Protein AF-A0A5B7F3P8-F1 (afdb_monomer)

Foldseek 3Di:
DDDDPPDPDDDDDPVVCVVVVHDLVPFAAFDPDFDADPVRHTDDGDSHHDDDDDDDDDPPPDD

Structure (mmCIF, N/CA/C/O backbone):
data_AF-A0A5B7F3P8-F1
#
_entry.id   AF-A0A5B7F3P8-F1
#
loop_
_atom_site.group_PDB
_atom_site.id
_atom_site.type_symbol
_atom_site.label_atom_id
_atom_site.label_alt_id
_atom_site.label_comp_id
_atom_site.label_asym_id
_atom_site.label_entity_id
_atom_site.label_seq_id
_atom_site.pdbx_PDB_ins_code
_atom_site.Cartn_x
_atom_site.Cartn_y
_atom_site.Cartn_z
_atom_site.occupancy
_atom_site.B_iso_or_equiv
_atom_site.auth_seq_id
_atom_site.auth_comp_id
_atom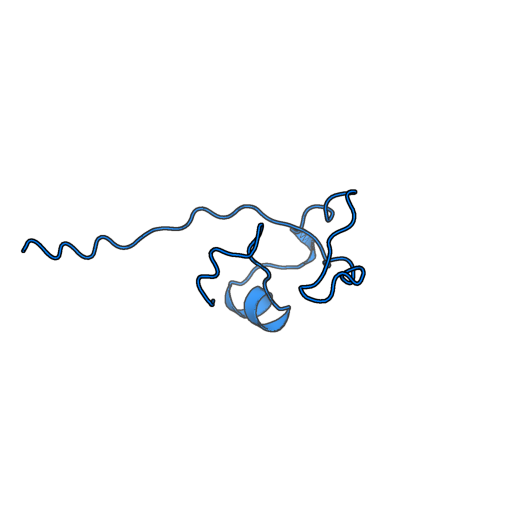_site.auth_asym_id
_atom_site.auth_atom_id
_atom_site.pdbx_PDB_model_num
ATOM 1 N N . MET A 1 1 ? -6.933 -11.028 1.992 1.00 76.62 1 MET A N 1
ATOM 2 C CA . MET A 1 1 ? -5.749 -10.326 1.456 1.00 76.62 1 MET A CA 1
ATOM 3 C C . MET A 1 1 ? -4.857 -11.362 0.798 1.00 76.62 1 MET A C 1
ATOM 5 O O . MET A 1 1 ? -4.876 -12.499 1.258 1.00 76.62 1 MET A O 1
ATOM 9 N N . LEU A 1 2 ? -4.161 -11.004 -0.280 1.00 84.94 2 LEU A N 1
ATOM 10 C CA . LEU A 1 2 ? -3.169 -11.868 -0.919 1.00 84.94 2 LEU A CA 1
ATOM 11 C C . LEU A 1 2 ? -1.812 -11.594 -0.252 1.00 84.94 2 LEU A C 1
ATOM 13 O O . LEU A 1 2 ? -1.418 -10.431 -0.233 1.00 84.94 2 LEU A O 1
ATOM 17 N N . PRO A 1 3 ? -1.125 -12.598 0.319 1.00 84.75 3 PRO A N 1
ATOM 18 C CA . PRO A 1 3 ? 0.263 -12.437 0.731 1.00 84.75 3 PRO A CA 1
ATOM 19 C C . PRO A 1 3 ? 1.126 -12.241 -0.517 1.00 84.75 3 PRO A C 1
ATOM 21 O O . PRO A 1 3 ? 1.240 -13.156 -1.331 1.00 84.75 3 PRO A O 1
ATOM 24 N N . ASP A 1 4 ? 1.687 -11.047 -0.676 1.00 88.00 4 ASP A N 1
ATOM 25 C CA . ASP A 1 4 ? 2.501 -10.675 -1.830 1.00 88.00 4 ASP A CA 1
ATOM 26 C C . ASP A 1 4 ? 3.872 -10.199 -1.351 1.00 88.00 4 ASP A C 1
ATOM 28 O O . ASP A 1 4 ? 4.009 -9.108 -0.807 1.00 88.00 4 ASP A O 1
ATOM 32 N N . ILE A 1 5 ? 4.883 -11.053 -1.518 1.00 88.25 5 ILE A N 1
ATOM 33 C CA . ILE A 1 5 ? 6.267 -10.750 -1.130 1.00 88.25 5 ILE A CA 1
ATOM 34 C C . ILE A 1 5 ? 6.941 -9.749 -2.076 1.00 88.25 5 ILE A C 1
ATOM 36 O O . ILE A 1 5 ? 8.009 -9.243 -1.747 1.00 88.25 5 ILE A O 1
ATOM 40 N N . GLY A 1 6 ? 6.363 -9.517 -3.260 1.00 89.12 6 GLY A N 1
ATOM 41 C CA . GLY A 1 6 ? 6.874 -8.571 -4.249 1.00 89.12 6 GLY A CA 1
ATOM 42 C C . GLY A 1 6 ? 6.306 -7.164 -4.088 1.00 89.12 6 GLY A C 1
ATOM 43 O O . GLY A 1 6 ? 6.750 -6.255 -4.783 1.00 89.12 6 GLY A O 1
ATOM 44 N N . ALA A 1 7 ? 5.330 -6.980 -3.197 1.00 88.12 7 ALA A N 1
ATOM 45 C CA . ALA A 1 7 ? 4.753 -5.683 -2.895 1.00 88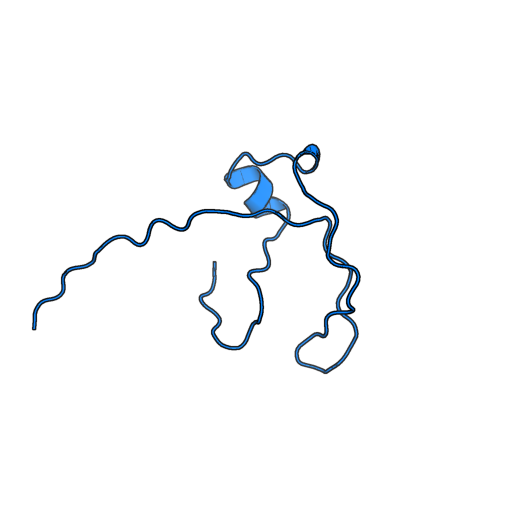.12 7 ALA A CA 1
ATOM 46 C C . ALA A 1 7 ? 5.427 -5.075 -1.660 1.00 88.12 7 ALA A C 1
ATOM 48 O O . ALA A 1 7 ? 5.469 -5.693 -0.597 1.00 88.12 7 ALA A O 1
ATOM 49 N N . ASP A 1 8 ? 5.877 -3.826 -1.780 1.00 85.81 8 ASP A N 1
ATOM 50 C CA . ASP A 1 8 ? 6.447 -3.082 -0.649 1.00 85.81 8 ASP A CA 1
ATOM 51 C C . ASP A 1 8 ? 5.412 -2.833 0.463 1.00 85.81 8 ASP A C 1
ATOM 53 O O . ASP A 1 8 ? 5.760 -2.671 1.632 1.00 85.81 8 ASP A O 1
ATOM 57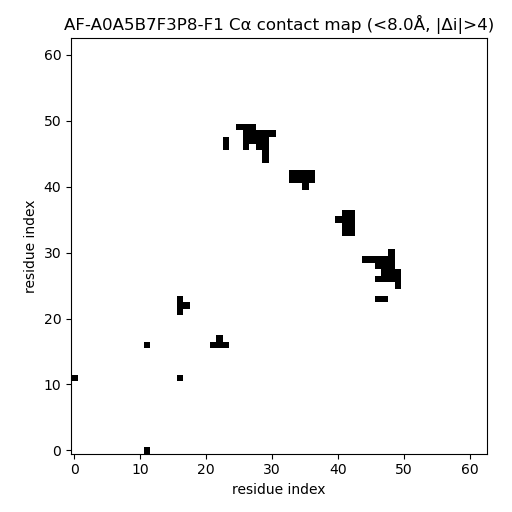 N N . GLU A 1 9 ? 4.121 -2.791 0.109 1.00 86.12 9 GLU A N 1
ATOM 58 C CA . GLU A 1 9 ? 3.033 -2.463 1.025 1.00 86.12 9 GLU A CA 1
ATOM 59 C C . GLU A 1 9 ? 1.734 -3.226 0.737 1.00 86.12 9 GLU A C 1
ATOM 61 O O . GLU A 1 9 ? 1.409 -3.580 -0.397 1.00 86.12 9 GLU A O 1
ATOM 66 N N . ASN A 1 10 ? 0.915 -3.381 1.781 1.00 88.69 10 ASN A N 1
ATOM 67 C CA . ASN A 1 10 ? -0.421 -3.954 1.666 1.00 88.69 10 ASN A CA 1
ATOM 68 C C . ASN A 1 10 ? -1.430 -2.924 1.144 1.00 88.69 10 ASN A C 1
ATOM 70 O O . ASN A 1 10 ? -1.732 -1.933 1.809 1.00 88.69 10 ASN A O 1
ATOM 74 N N . ILE A 1 11 ? -2.040 -3.206 -0.008 1.00 89.38 11 ILE A N 1
ATOM 75 C CA . ILE A 1 11 ? -3.111 -2.378 -0.572 1.00 89.38 11 ILE A CA 1
ATOM 76 C C . ILE A 1 11 ? -4.483 -2.955 -0.214 1.00 89.38 11 ILE A C 1
ATOM 78 O O . ILE A 1 11 ? -4.780 -4.127 -0.458 1.00 89.38 11 ILE A O 1
ATOM 82 N N . ILE A 1 12 ? -5.356 -2.108 0.337 1.00 89.31 12 ILE A N 1
ATOM 83 C CA . ILE A 1 12 ? -6.705 -2.490 0.764 1.00 89.31 12 ILE A CA 1
ATOM 84 C C . ILE A 1 12 ? -7.749 -1.705 -0.028 1.00 89.31 12 ILE A C 1
ATOM 86 O O . ILE A 1 12 ? -7.756 -0.477 -0.057 1.00 89.31 12 ILE A O 1
ATOM 90 N N . GLY A 1 13 ? -8.680 -2.427 -0.655 1.00 88.75 13 GLY A N 1
ATOM 91 C CA . GLY A 1 13 ? -9.782 -1.812 -1.389 1.00 88.75 13 GLY A CA 1
ATOM 92 C C . GLY A 1 13 ? -10.849 -1.185 -0.469 1.00 88.75 13 GLY A C 1
ATOM 93 O O . GLY A 1 13 ? -11.107 -1.709 0.620 1.00 88.75 13 GLY A O 1
ATOM 94 N N . PRO A 1 14 ? -11.588 -0.152 -0.923 1.00 84.25 14 PRO A N 1
ATOM 95 C CA . PRO A 1 14 ? -12.591 0.556 -0.110 1.00 84.25 14 PRO A CA 1
ATOM 96 C C . PRO A 1 14 ? -13.698 -0.336 0.469 1.00 84.25 14 PRO A C 1
ATOM 98 O O . PRO A 1 14 ? -14.248 -0.063 1.534 1.00 84.25 14 PRO A O 1
ATOM 101 N N . ARG A 1 15 ? -14.047 -1.429 -0.224 1.00 87.69 15 ARG A N 1
ATOM 102 C CA . ARG A 1 15 ? -15.026 -2.409 0.274 1.00 87.69 15 ARG A CA 1
ATOM 103 C C . ARG A 1 15 ? -14.523 -3.125 1.529 1.00 87.69 15 ARG A C 1
ATOM 105 O O . ARG A 1 15 ? -15.316 -3.406 2.420 1.00 87.69 15 ARG A O 1
ATOM 112 N N . HIS A 1 16 ? -13.228 -3.422 1.586 1.00 87.88 16 HIS A N 1
ATOM 113 C CA . HIS A 1 16 ? -12.625 -4.155 2.693 1.00 87.88 16 HIS A CA 1
ATOM 114 C C . HIS A 1 16 ? -12.411 -3.247 3.911 1.00 87.88 16 HIS A C 1
ATOM 116 O O . HIS A 1 16 ? -12.657 -3.689 5.025 1.00 87.88 16 HIS A O 1
ATOM 122 N N . LEU A 1 17 ? -12.106 -1.960 3.691 1.00 86.38 17 LEU A N 1
ATOM 123 C CA . LEU A 1 17 ? -12.121 -0.913 4.727 1.00 86.38 17 LEU A CA 1
ATOM 124 C C . LEU A 1 17 ? -13.444 -0.884 5.511 1.00 86.38 17 LEU A C 1
ATOM 126 O O . LEU A 1 17 ? -13.445 -0.890 6.739 1.00 86.38 17 LEU A O 1
ATOM 130 N N . ARG A 1 18 ? -14.583 -0.952 4.806 1.00 86.19 18 ARG A N 1
ATOM 131 C CA . ARG A 1 18 ? -15.904 -1.034 5.455 1.00 86.19 18 ARG A CA 1
ATOM 132 C C . ARG A 1 18 ? -16.102 -2.323 6.249 1.00 86.19 18 ARG A C 1
ATOM 134 O O . ARG A 1 18 ? -16.728 -2.287 7.299 1.00 86.19 18 ARG A O 1
ATOM 141 N N . HIS A 1 19 ? -15.585 -3.448 5.753 1.00 88.00 19 HIS A N 1
ATOM 142 C CA . HIS A 1 19 ? -15.703 -4.739 6.437 1.00 88.00 19 HIS A CA 1
ATOM 143 C C . HIS A 1 19 ? -14.962 -4.729 7.779 1.00 88.00 19 HIS A C 1
ATOM 145 O O . HIS A 1 19 ? -15.477 -5.249 8.762 1.00 88.00 19 HIS A O 1
ATOM 151 N N . ILE A 1 20 ? -13.785 -4.101 7.836 1.00 86.25 20 ILE A N 1
ATOM 152 C CA . ILE A 1 20 ? -13.004 -3.965 9.075 1.00 86.25 20 ILE A CA 1
ATOM 153 C C . ILE A 1 20 ? -13.499 -2.822 9.979 1.00 86.25 20 ILE A C 1
ATOM 155 O O . ILE A 1 20 ? -12.888 -2.555 11.008 1.00 86.25 20 ILE A O 1
ATOM 159 N N . GLY A 1 21 ? -14.589 -2.136 9.608 1.00 88.00 21 GLY A N 1
ATOM 160 C CA . GLY A 1 21 ? -15.187 -1.060 10.402 1.00 88.00 21 GLY A CA 1
ATOM 161 C C . GLY A 1 21 ? -14.354 0.223 10.475 1.00 88.00 21 GLY A C 1
ATOM 162 O O . GLY A 1 21 ? -14.608 1.057 11.340 1.00 88.00 21 GLY A O 1
ATOM 163 N N . LEU A 1 22 ? -13.373 0.404 9.585 1.00 88.12 22 LEU A N 1
ATOM 164 C CA . LEU A 1 22 ? -12.493 1.570 9.601 1.00 88.12 22 LEU A CA 1
ATOM 165 C C . LEU A 1 22 ? -13.033 2.659 8.663 1.00 88.12 22 LEU A C 1
ATOM 167 O O . LEU A 1 22 ? -13.129 2.472 7.447 1.00 88.12 22 LEU A O 1
ATOM 171 N N . SER A 1 23 ? -13.407 3.803 9.243 1.00 88.38 23 SER A N 1
ATOM 172 C CA . SER A 1 23 ? -13.833 4.985 8.483 1.00 88.38 23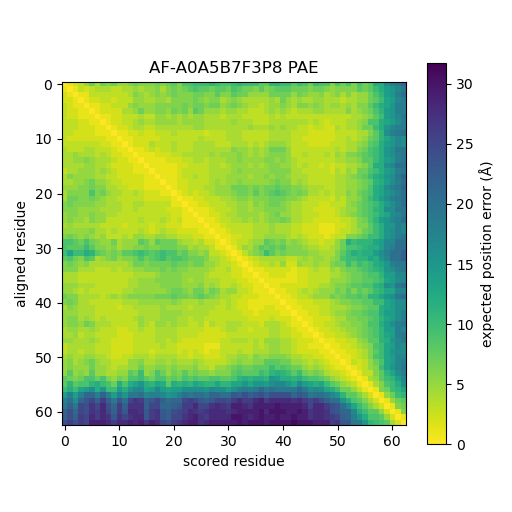 SER A CA 1
ATOM 173 C C . SER A 1 23 ? -12.642 5.636 7.781 1.00 88.38 23 SER A C 1
ATOM 175 O O . SER A 1 23 ? -11.551 5.730 8.342 1.00 88.38 23 SER A O 1
ATOM 177 N N . THR A 1 24 ? -12.869 6.166 6.578 1.00 88.12 24 THR A N 1
ATOM 178 C CA . THR A 1 24 ? -11.852 6.906 5.816 1.00 88.12 24 THR A CA 1
ATOM 179 C C . THR A 1 24 ? -11.365 8.163 6.537 1.00 88.12 24 THR A C 1
ATOM 181 O O . THR A 1 24 ? -10.270 8.629 6.258 1.00 88.12 24 THR A O 1
ATOM 184 N N . SER A 1 25 ? -12.146 8.694 7.484 1.00 89.75 25 SER A N 1
ATOM 185 C CA . SER A 1 25 ? -11.759 9.836 8.323 1.00 89.75 25 SER A CA 1
ATOM 186 C C . SER A 1 25 ? -10.602 9.543 9.283 1.00 89.75 25 SER A C 1
ATOM 188 O O . SER A 1 25 ? -10.029 10.479 9.825 1.00 89.75 25 SER A O 1
ATOM 190 N N . TYR A 1 26 ? -10.281 8.267 9.523 1.00 89.75 26 TYR A N 1
ATOM 191 C CA . TYR A 1 26 ? -9.162 7.846 10.376 1.00 89.75 26 TYR A CA 1
ATOM 192 C C . TYR A 1 26 ? -7.897 7.508 9.584 1.00 89.75 26 TYR A C 1
ATOM 194 O O . TYR A 1 26 ? -6.924 7.029 10.162 1.00 89.75 26 TYR A O 1
ATOM 202 N N . LEU A 1 27 ? -7.913 7.703 8.264 1.00 91.06 27 LEU A N 1
ATOM 203 C CA . LEU A 1 27 ? -6.736 7.473 7.442 1.00 91.06 27 LEU A CA 1
ATOM 204 C C . LEU A 1 27 ? -5.774 8.649 7.584 1.00 91.06 27 LEU A C 1
ATOM 206 O O . LEU A 1 27 ? -6.162 9.811 7.464 1.00 91.06 27 LEU A O 1
ATOM 210 N N . ASN A 1 28 ? -4.503 8.329 7.781 1.00 92.88 28 ASN A N 1
ATOM 211 C CA . ASN A 1 28 ? -3.424 9.284 7.611 1.00 92.88 28 ASN A CA 1
ATOM 212 C C . ASN A 1 28 ? -3.268 9.617 6.120 1.00 92.88 28 ASN A C 1
ATOM 214 O O . ASN A 1 28 ? -3.674 8.819 5.266 1.00 92.88 28 ASN A O 1
ATOM 218 N N . PRO A 1 29 ? -2.649 10.755 5.775 1.00 89.88 29 PRO A N 1
ATOM 219 C CA . PRO A 1 29 ? -2.295 11.047 4.395 1.00 89.88 29 PRO A CA 1
ATOM 220 C C . PRO A 1 29 ? -1.510 9.889 3.743 1.00 89.88 29 PRO A C 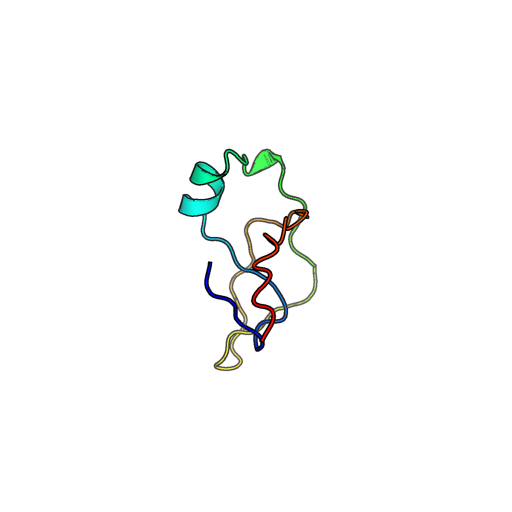1
ATOM 222 O O . PRO A 1 29 ? -0.771 9.168 4.430 1.00 89.88 29 PRO A O 1
ATOM 225 N N . PRO A 1 30 ? -1.680 9.655 2.430 1.00 84.56 30 PRO A N 1
ATOM 226 C CA . PRO A 1 30 ? -0.776 8.775 1.701 1.00 84.56 30 PRO A CA 1
ATOM 227 C C . PRO A 1 30 ? 0.640 9.384 1.708 1.00 84.56 30 PRO A C 1
ATOM 229 O O . PRO A 1 30 ? 0.767 10.603 1.813 1.00 84.56 30 PRO A O 1
ATOM 232 N N . PRO A 1 31 ? 1.706 8.574 1.614 1.00 80.19 31 PRO A N 1
ATOM 233 C CA . PRO A 1 31 ? 3.059 9.113 1.573 1.00 80.19 31 PRO A CA 1
ATOM 234 C C . PRO A 1 31 ? 3.304 9.942 0.312 1.00 80.19 31 PRO 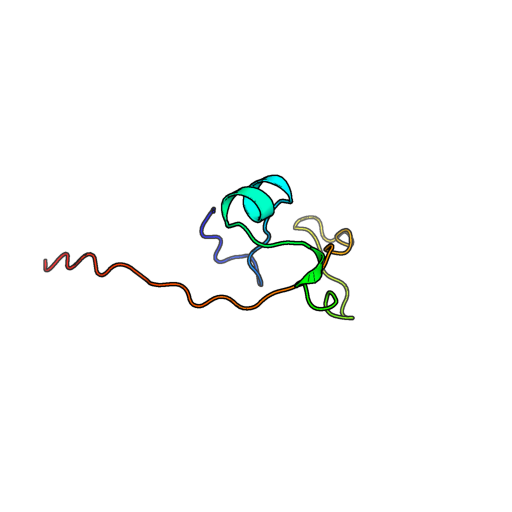A C 1
ATOM 236 O O . PRO A 1 31 ? 2.743 9.665 -0.748 1.00 80.19 31 PRO A O 1
ATOM 239 N N . ASP A 1 32 ? 4.197 10.922 0.441 1.00 82.56 32 ASP A N 1
ATOM 240 C CA . ASP A 1 32 ? 4.515 11.891 -0.614 1.00 82.56 32 ASP A CA 1
ATOM 241 C C . ASP A 1 32 ? 5.298 11.284 -1.791 1.00 82.56 32 ASP A C 1
ATOM 243 O O . ASP A 1 32 ? 5.363 11.868 -2.873 1.00 82.56 32 ASP A O 1
ATOM 247 N N . ALA A 1 33 ? 5.909 10.112 -1.597 1.00 85.69 33 ALA A N 1
ATOM 248 C CA . ALA A 1 33 ? 6.691 9.449 -2.632 1.00 85.69 33 ALA A CA 1
ATOM 249 C C . ALA A 1 33 ? 5.786 8.776 -3.685 1.00 85.69 33 ALA A C 1
ATOM 251 O O . ALA A 1 33 ? 4.836 8.070 -3.323 1.00 85.69 33 ALA A O 1
ATOM 252 N N . PRO A 1 34 ? 6.087 8.930 -4.990 1.00 85.62 34 PRO A N 1
ATOM 253 C CA . PRO A 1 34 ? 5.354 8.235 -6.037 1.00 85.62 34 PRO A CA 1
ATOM 254 C C . PRO A 1 34 ? 5.547 6.722 -5.911 1.00 85.62 34 PRO A C 1
ATOM 256 O O . PRO A 1 34 ? 6.648 6.237 -5.651 1.00 85.62 34 PRO A O 1
ATOM 259 N N . ARG A 1 35 ? 4.464 5.978 -6.137 1.00 88.12 35 ARG A N 1
ATOM 260 C CA . ARG A 1 35 ? 4.471 4.515 -6.199 1.00 88.12 35 ARG A CA 1
ATOM 261 C C . ARG A 1 35 ? 4.230 4.055 -7.620 1.00 88.12 35 ARG A C 1
ATOM 263 O O . ARG A 1 35 ? 3.556 4.742 -8.389 1.00 88.12 35 ARG A O 1
ATOM 270 N N . PHE A 1 36 ? 4.738 2.876 -7.938 1.00 90.50 36 PHE A N 1
ATOM 271 C CA . PHE A 1 36 ? 4.690 2.331 -9.283 1.00 90.50 36 PHE A CA 1
ATOM 272 C C . PHE A 1 36 ? 3.928 1.013 -9.300 1.00 90.50 36 PHE A C 1
ATOM 274 O O . PHE A 1 36 ? 3.967 0.236 -8.349 1.00 90.50 36 PHE A O 1
ATOM 281 N N . THR A 1 37 ? 3.195 0.786 -10.379 1.00 90.00 37 THR A N 1
ATOM 282 C CA . THR A 1 37 ? 2.583 -0.506 -10.684 1.00 90.00 37 THR A CA 1
ATOM 283 C C . THR A 1 37 ? 3.621 -1.451 -11.286 1.00 90.00 37 THR A C 1
ATOM 285 O O . THR A 1 37 ? 4.716 -1.042 -11.666 1.00 90.00 37 THR A O 1
ATOM 288 N N . ALA A 1 38 ? 3.272 -2.734 -11.406 1.00 88.12 38 ALA A N 1
ATOM 289 C CA . ALA A 1 38 ? 4.177 -3.761 -11.931 1.00 88.12 38 ALA A CA 1
ATOM 290 C C . ALA A 1 38 ? 4.655 -3.501 -13.376 1.00 88.12 38 ALA A C 1
ATOM 292 O O . ALA A 1 38 ? 5.696 -4.009 -13.778 1.00 88.12 38 ALA A O 1
ATOM 293 N N . ASP A 1 39 ? 3.914 -2.708 -14.155 1.00 93.44 39 ASP A N 1
ATOM 294 C CA . ASP A 1 39 ? 4.292 -2.279 -15.508 1.00 93.44 39 ASP A CA 1
ATOM 295 C C . ASP A 1 39 ? 5.171 -1.009 -15.529 1.00 93.44 39 ASP A C 1
ATOM 297 O O . ASP A 1 39 ? 5.505 -0.507 -16.601 1.00 93.44 39 ASP A O 1
ATOM 301 N N . GLY A 1 40 ? 5.543 -0.478 -14.360 1.00 91.88 40 GLY A N 1
ATOM 302 C CA . GLY A 1 40 ? 6.364 0.722 -14.205 1.00 91.88 40 GLY A CA 1
ATOM 303 C C . GLY A 1 40 ? 5.605 2.043 -14.346 1.00 91.88 40 GLY A C 1
ATOM 304 O O . GLY A 1 40 ? 6.220 3.105 -14.243 1.00 91.88 40 GLY A O 1
ATOM 305 N N . SER A 1 41 ? 4.286 2.020 -14.565 1.00 94.94 41 SER A N 1
ATOM 306 C CA . SER A 1 41 ? 3.483 3.246 -14.581 1.00 94.94 41 SER A CA 1
ATOM 307 C C . SER A 1 41 ? 3.205 3.767 -13.164 1.00 94.94 41 SER A C 1
ATOM 309 O O . SER A 1 41 ? 3.345 3.056 -12.168 1.00 94.94 41 SER A O 1
ATOM 311 N N . VAL A 1 42 ? 2.862 5.054 -13.046 1.00 92.81 42 VAL A N 1
ATOM 312 C CA . VAL A 1 42 ? 2.586 5.669 -11.739 1.00 92.81 42 VAL A CA 1
ATOM 313 C C . VAL A 1 42 ? 1.246 5.164 -11.214 1.00 92.81 42 VAL A C 1
ATOM 315 O O . VAL A 1 42 ? 0.204 5.306 -11.859 1.00 92.81 42 VAL A O 1
ATOM 318 N N . MET A 1 43 ? 1.265 4.611 -10.006 1.00 90.75 43 MET A N 1
ATOM 319 C CA . MET A 1 43 ? 0.065 4.152 -9.328 1.00 90.75 43 MET A CA 1
ATOM 320 C C . MET A 1 43 ? -0.812 5.344 -8.935 1.00 90.75 43 MET A C 1
ATOM 322 O O . MET A 1 43 ? -0.329 6.393 -8.507 1.00 90.75 43 MET A O 1
ATOM 326 N N . LYS A 1 44 ? -2.133 5.172 -9.029 1.00 88.69 44 LYS A N 1
ATOM 327 C CA . LYS A 1 44 ? -3.071 6.169 -8.505 1.00 88.69 44 LYS A CA 1
ATOM 328 C C . LYS A 1 44 ? -2.854 6.349 -6.996 1.00 88.69 44 LYS A C 1
ATOM 330 O O . LYS A 1 44 ? -2.702 5.342 -6.299 1.00 88.69 44 LYS A O 1
ATOM 335 N N . PRO A 1 45 ? -2.892 7.592 -6.483 1.00 86.88 45 PRO A N 1
ATOM 336 C CA . PRO A 1 45 ? -2.750 7.837 -5.056 1.00 86.88 45 PRO A CA 1
ATOM 337 C C . PRO A 1 45 ? -3.786 7.052 -4.249 1.00 86.88 45 PRO A C 1
ATOM 339 O O . PRO A 1 45 ? -4.959 6.968 -4.627 1.00 86.88 45 PRO A O 1
ATOM 342 N N . ALA A 1 46 ? -3.351 6.479 -3.127 1.00 88.88 46 ALA A N 1
ATOM 343 C CA . ALA A 1 46 ? -4.265 5.886 -2.162 1.00 88.88 46 ALA A CA 1
ATOM 344 C C . ALA A 1 46 ? -5.118 6.981 -1.497 1.00 88.88 46 ALA A C 1
ATOM 346 O O . ALA A 1 46 ? -4.706 8.134 -1.408 1.00 88.88 46 ALA A O 1
ATOM 347 N N . LEU A 1 47 ? -6.293 6.606 -0.980 1.00 89.69 47 LEU A N 1
ATOM 348 C CA . LEU A 1 47 ? -7.129 7.520 -0.186 1.00 89.69 47 LEU A CA 1
ATOM 349 C C . LEU A 1 47 ? -6.427 7.972 1.105 1.00 89.69 47 LEU A C 1
ATOM 351 O O . LEU A 1 47 ? -6.706 9.051 1.611 1.00 89.69 47 LEU A O 1
ATOM 355 N N . GLY A 1 48 ? -5.544 7.127 1.632 1.00 92.12 48 GLY A N 1
ATOM 356 C CA . GLY A 1 48 ? -4.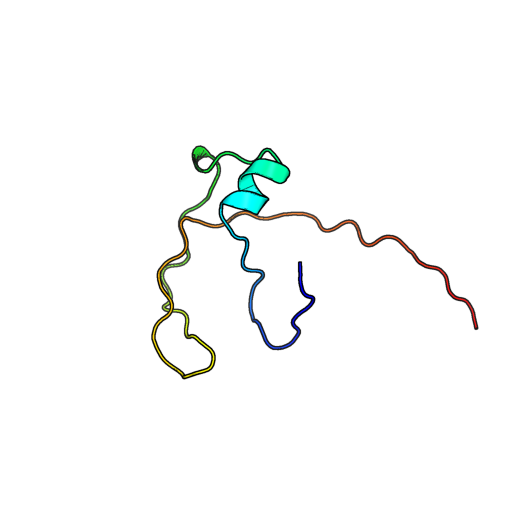759 7.366 2.830 1.00 92.12 48 GLY A CA 1
ATOM 357 C C . GLY A 1 48 ? -4.099 6.079 3.315 1.00 92.12 48 GLY A C 1
ATOM 358 O O . GLY A 1 48 ? -4.143 5.054 2.629 1.00 92.12 48 GLY A O 1
ATOM 359 N N . SER A 1 49 ? -3.489 6.136 4.492 1.00 91.44 49 SER A N 1
ATOM 360 C CA . SER A 1 49 ? -2.737 5.046 5.108 1.00 91.44 49 SER A CA 1
ATOM 361 C C . SER A 1 49 ? -3.172 4.821 6.557 1.00 91.44 49 SER A C 1
ATOM 363 O O . SER A 1 49 ? -3.714 5.709 7.213 1.00 91.44 49 SER A O 1
ATOM 365 N N . PHE A 1 50 ? -2.959 3.614 7.072 1.00 89.88 50 PHE A N 1
ATOM 366 C CA . PHE A 1 50 ? -3.143 3.304 8.486 1.00 89.88 50 PHE A CA 1
ATOM 367 C C . PHE A 1 50 ? -2.182 2.190 8.897 1.00 89.88 50 PHE A C 1
ATOM 369 O O . PHE A 1 50 ? -1.772 1.381 8.065 1.00 89.88 50 PHE A O 1
ATOM 376 N N . LEU A 1 51 ? -1.828 2.158 10.180 1.00 88.44 51 LEU A N 1
ATOM 377 C CA . LEU A 1 51 ? -1.030 1.084 10.764 1.00 88.44 51 LEU A CA 1
ATOM 378 C C . LEU A 1 51 ? -1.957 0.058 11.409 1.00 88.44 51 LEU A C 1
ATOM 380 O O . LEU A 1 51 ? -2.991 0.414 11.978 1.00 88.44 51 LEU A O 1
ATOM 384 N N . VAL A 1 52 ? -1.590 -1.216 11.315 1.00 83.31 52 VAL A N 1
ATOM 385 C CA . VAL A 1 52 ? -2.346 -2.307 11.926 1.00 83.31 52 VAL A CA 1
ATOM 386 C C . VAL A 1 52 ? -1.400 -3.365 12.468 1.00 83.31 52 VAL A C 1
ATOM 388 O O . VAL A 1 52 ? -0.464 -3.778 11.785 1.00 83.31 52 VAL A O 1
ATOM 391 N N . ASP A 1 53 ? -1.689 -3.840 13.675 1.00 83.94 53 ASP A N 1
ATOM 392 C CA . ASP A 1 53 ? -1.005 -4.991 14.249 1.00 83.94 53 ASP A CA 1
ATOM 393 C C . ASP A 1 53 ? -1.620 -6.277 13.695 1.00 83.94 53 ASP A C 1
ATOM 395 O O . ASP A 1 53 ? -2.777 -6.621 13.964 1.00 83.94 53 ASP A O 1
ATOM 399 N N . LEU A 1 54 ? -0.841 -7.009 12.902 1.00 76.75 54 LEU A N 1
ATOM 400 C CA . LEU A 1 54 ? -1.248 -8.311 12.393 1.00 76.75 54 LEU A CA 1
ATOM 401 C C . LEU A 1 54 ? -1.042 -9.370 13.480 1.00 76.75 54 LEU A C 1
ATOM 403 O O . LEU A 1 54 ? 0.084 -9.730 13.817 1.00 76.75 54 LEU A O 1
ATOM 407 N N . LYS A 1 55 ? -2.140 -9.923 14.002 1.00 78.00 55 LYS A N 1
ATOM 408 C CA . LYS A 1 55 ? -2.080 -11.123 14.845 1.00 78.00 55 LYS A CA 1
ATOM 409 C C . LYS A 1 55 ? -1.868 -12.347 13.959 1.00 78.00 55 LYS A C 1
ATOM 411 O O . LYS A 1 55 ? -2.820 -12.864 13.374 1.00 78.00 55 LYS A O 1
ATOM 416 N N . VAL A 1 56 ? -0.625 -12.806 13.856 1.00 71.94 56 VAL A N 1
ATOM 417 C CA . VAL A 1 56 ? -0.314 -14.093 13.228 1.00 71.94 56 VAL A CA 1
ATOM 418 C C . VAL A 1 56 ? -0.815 -15.195 14.159 1.00 71.94 56 VAL A C 1
ATOM 420 O O . VAL A 1 56 ? -0.486 -15.220 15.342 1.00 71.94 56 VAL A O 1
ATOM 423 N N . LYS A 1 57 ? -1.686 -16.068 13.651 1.00 68.88 57 LYS A N 1
ATOM 424 C CA . LYS A 1 57 ? -2.176 -17.218 14.411 1.00 68.88 57 LYS A CA 1
ATOM 425 C C . LYS A 1 57 ? -1.100 -18.303 14.341 1.00 68.88 57 LYS A C 1
ATOM 427 O 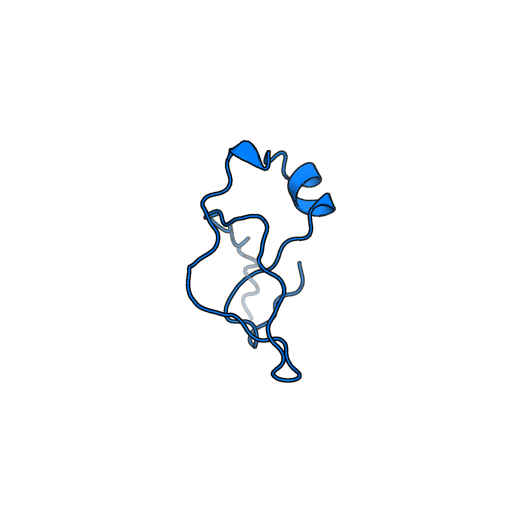O . LYS A 1 57 ? -0.798 -18.760 13.241 1.00 68.88 57 LYS A O 1
ATOM 432 N N . ASP A 1 58 ? -0.534 -18.695 15.481 1.00 61.16 58 ASP A N 1
ATOM 433 C CA . ASP A 1 58 ? 0.438 -19.789 15.548 1.00 61.16 58 ASP A CA 1
ATOM 434 C C . ASP A 1 58 ? -0.225 -21.097 15.096 1.00 61.16 58 ASP A C 1
ATOM 436 O O . ASP A 1 58 ? -0.965 -21.734 15.846 1.00 61.16 58 ASP A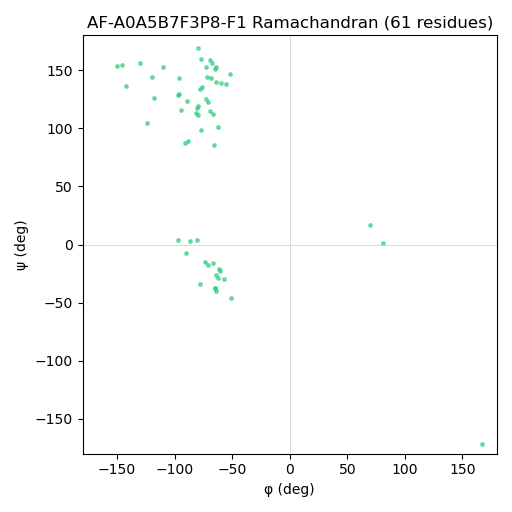 O 1
ATOM 440 N N . ASN A 1 59 ? 0.032 -21.513 13.857 1.00 55.47 59 ASN A N 1
ATOM 441 C CA . ASN A 1 59 ? -0.165 -22.899 13.459 1.00 55.47 59 ASN A CA 1
ATOM 442 C C . ASN A 1 59 ? 1.135 -23.639 13.764 1.00 55.47 59 ASN A C 1
ATOM 444 O O . ASN A 1 59 ? 2.038 -23.728 12.933 1.00 55.47 59 ASN A O 1
ATOM 448 N N . THR A 1 60 ? 1.230 -24.158 14.986 1.00 49.97 60 THR A N 1
ATOM 449 C CA . THR A 1 60 ? 2.287 -25.081 15.395 1.00 49.97 60 THR A CA 1
ATOM 450 C C . THR A 1 60 ? 2.144 -26.385 14.610 1.00 49.97 60 THR A C 1
ATOM 452 O O . THR A 1 60 ? 1.531 -27.340 15.076 1.00 49.97 60 THR A O 1
ATOM 455 N N . THR A 1 61 ? 2.720 -26.448 13.415 1.00 54.97 61 THR A N 1
ATOM 456 C CA . THR A 1 61 ? 3.033 -27.723 12.760 1.00 54.97 61 THR A CA 1
ATOM 457 C C . THR A 1 61 ? 4.454 -28.087 13.171 1.00 54.97 61 THR A C 1
ATOM 459 O O . THR A 1 61 ? 5.422 -27.691 12.528 1.00 54.97 61 THR A O 1
ATOM 462 N N . ARG A 1 62 ? 4.586 -28.776 14.311 1.00 46.69 62 ARG A N 1
ATOM 463 C CA . ARG A 1 62 ? 5.807 -29.531 14.619 1.00 46.69 62 ARG A CA 1
ATOM 464 C C . ARG A 1 62 ? 5.847 -30.720 13.658 1.00 46.69 62 ARG A C 1
ATOM 466 O O . ARG A 1 62 ? 4.943 -31.553 13.711 1.00 46.69 62 ARG A O 1
ATOM 473 N N . ALA A 1 63 ? 6.840 -30.733 12.775 1.00 49.84 63 ALA A N 1
ATOM 474 C CA . ALA A 1 63 ? 7.302 -31.939 12.095 1.00 49.84 63 ALA A CA 1
ATOM 475 C C . ALA A 1 63 ? 8.295 -32.678 13.000 1.00 49.84 63 ALA A C 1
ATOM 477 O O . ALA A 1 63 ? 8.997 -31.980 13.773 1.00 49.84 63 ALA A O 1
#

Organism: Portunus trituberculatus (NCBI:txid210409)

Secondary structure (DSSP, 8-state):
----TT-SS----HHHHHHTT--GGGPBPPPSS--B-TTSPBPPPPS-B--------------

Nearest PDB structures (foldseek):
  2g5w-assembly1_A  TM=4.269E-01  e=9.778E+00  Arabidopsis thaliana

Mean predicted aligned error: 7.03 Å

Sequence (63 aa):
MLPDIGADENIIGPRHLRHIGLSTSYLNPPPDAPRFTADGSVMKPALGSFLVDLKVKDNTTRA

Radius of gyration: 14.88 Å; Cα contacts (8 Å, |Δi|>4): 34; chains: 1; bounding box: 23×44×31 Å

Solvent-accessible surface area (backbone atoms only — not comparable to full-atom values): 4618 Å² total; per-residue (Å²): 135,80,95,56,92,88,50,97,66,90,86,78,56,76,72,55,38,57,72,73,69,53,58,77,88,72,42,42,74,49,75,91,71,88,50,63,42,98,87,69,46,78,46,79,82,61,96,37,37,81,88,78,89,80,82,77,77,87,77,84,75,81,129

pLDDT: mean 83.75, std 11.09, range [46.69, 94.94]